Protein AF-A0A2E7I3Q0-F1 (afdb_monomer_lite)

pLDDT: mean 75.59, std 15.51, range [53.47, 98.25]

Foldseek 3Di:
DVVVVVVVVVVVVPDDDDPVPPPPVNVVVVVCCVVVVVVVVVVVCVVCVVVVVVVVPVVVDDPPPPPPDDPDDPDDDD

Radius of gyration: 31.89 Å; chains: 1; bounding box: 59×32×89 Å

Structure (mmCIF, N/CA/C/O backbone):
data_AF-A0A2E7I3Q0-F1
#
_entry.id   AF-A0A2E7I3Q0-F1
#
loop_
_atom_site.group_PDB
_atom_site.id
_atom_site.type_symbol
_atom_site.label_atom_id
_atom_site.label_alt_id
_atom_site.label_comp_id
_atom_site.label_asym_id
_atom_site.label_entity_id
_atom_site.label_seq_id
_atom_site.pdbx_PDB_ins_code
_atom_site.Cartn_x
_atom_site.Cartn_y
_atom_site.Cartn_z
_atom_site.occupancy
_atom_site.B_iso_or_equiv
_atom_site.auth_seq_id
_atom_site.auth_comp_id
_atom_site.auth_asym_id
_atom_site.auth_atom_id
_atom_site.pdbx_PDB_model_num
ATOM 1 N N . MET A 1 1 ? 26.113 13.052 -22.150 1.00 57.00 1 MET A N 1
ATOM 2 C CA . MET A 1 1 ? 24.704 12.732 -22.470 1.00 57.00 1 MET A CA 1
ATOM 3 C C . MET A 1 1 ? 24.487 11.778 -23.657 1.00 57.00 1 MET A C 1
ATOM 5 O O . MET A 1 1 ? 23.539 11.016 -23.556 1.00 57.00 1 MET A O 1
ATOM 9 N N . PRO A 1 2 ? 25.313 11.707 -24.729 1.00 61.59 2 PRO A N 1
ATOM 10 C CA . PRO A 1 2 ? 25.066 10.738 -25.816 1.00 61.59 2 PRO A CA 1
ATOM 11 C C . PRO A 1 2 ? 25.482 9.294 -25.470 1.00 61.59 2 PRO A C 1
ATOM 13 O O . PRO A 1 2 ? 24.823 8.347 -25.880 1.00 61.59 2 PRO A O 1
ATOM 16 N N . ALA A 1 3 ? 26.520 9.112 -24.645 1.00 60.78 3 ALA A N 1
ATOM 17 C CA . ALA A 1 3 ? 27.009 7.784 -24.255 1.00 60.78 3 ALA A CA 1
ATOM 18 C C . ALA A 1 3 ? 26.018 6.987 -23.382 1.00 60.78 3 ALA A C 1
ATOM 20 O O . ALA A 1 3 ? 25.953 5.768 -23.487 1.00 60.78 3 ALA A O 1
ATOM 21 N N . VAL A 1 4 ? 25.209 7.669 -22.560 1.00 65.75 4 VAL A N 1
ATOM 22 C CA . VAL A 1 4 ? 24.174 7.028 -21.723 1.00 65.75 4 VAL A CA 1
ATOM 23 C C . VAL A 1 4 ? 23.017 6.529 -22.587 1.00 65.75 4 VAL A C 1
ATOM 25 O O . VAL A 1 4 ? 22.505 5.439 -22.358 1.00 65.75 4 VAL A O 1
ATOM 28 N N . LEU A 1 5 ? 22.655 7.290 -23.626 1.00 60.34 5 LEU A N 1
ATOM 29 C CA . LEU A 1 5 ? 21.624 6.901 -24.588 1.00 60.34 5 LEU A CA 1
ATOM 30 C C . LEU A 1 5 ? 22.078 5.704 -25.432 1.00 60.34 5 LEU A C 1
ATOM 32 O O . LEU A 1 5 ? 21.323 4.753 -25.592 1.00 60.34 5 LEU A O 1
ATOM 36 N N . LEU A 1 6 ? 23.330 5.704 -25.899 1.00 63.41 6 LEU A N 1
ATOM 37 C CA . LEU A 1 6 ? 23.905 4.572 -26.635 1.00 63.41 6 LEU A CA 1
ATOM 38 C C . LEU A 1 6 ? 24.042 3.318 -25.758 1.00 63.41 6 LEU A C 1
ATOM 40 O O . LEU A 1 6 ? 23.745 2.217 -26.217 1.00 63.41 6 LEU A O 1
ATOM 44 N N . GLY A 1 7 ? 24.426 3.481 -24.488 1.00 66.38 7 GLY A N 1
ATOM 45 C CA . GLY A 1 7 ? 24.484 2.385 -23.518 1.00 66.38 7 GLY A CA 1
ATOM 46 C C . GLY A 1 7 ? 23.108 1.790 -23.206 1.00 66.38 7 GLY A C 1
ATOM 47 O O . GLY A 1 7 ? 22.968 0.570 -23.162 1.00 66.38 7 GLY A O 1
ATOM 48 N N . ALA A 1 8 ? 22.078 2.629 -23.063 1.00 62.56 8 ALA A N 1
ATOM 49 C CA . ALA A 1 8 ? 20.702 2.185 -22.834 1.00 62.56 8 ALA A CA 1
ATOM 50 C C . ALA A 1 8 ? 20.121 1.430 -24.044 1.00 62.56 8 ALA A C 1
ATOM 52 O O . ALA A 1 8 ? 19.472 0.399 -23.874 1.00 62.56 8 ALA A O 1
ATOM 53 N N . VAL A 1 9 ? 20.402 1.900 -25.265 1.00 65.75 9 VAL A N 1
ATOM 54 C CA . VAL A 1 9 ? 19.996 1.218 -26.506 1.00 65.75 9 VAL A CA 1
ATOM 55 C C . VAL A 1 9 ? 20.718 -0.124 -26.653 1.00 65.75 9 VAL A C 1
ATOM 57 O O . VAL A 1 9 ? 20.076 -1.123 -26.965 1.00 65.75 9 VAL A O 1
ATOM 60 N N . GLY A 1 10 ? 22.022 -0.180 -26.358 1.00 67.25 10 GLY A N 1
ATOM 61 C CA . GLY A 1 10 ? 22.785 -1.430 -26.362 1.00 67.25 10 GLY A CA 1
ATOM 62 C C . GLY A 1 10 ? 22.255 -2.447 -25.348 1.00 67.25 10 GLY A C 1
ATOM 63 O O . GLY A 1 10 ? 22.056 -3.605 -25.697 1.00 67.25 10 GLY A O 1
ATOM 64 N N . PHE A 1 11 ? 21.936 -2.015 -24.124 1.00 66.19 11 PHE A N 1
ATOM 65 C CA . PHE A 1 11 ? 21.369 -2.879 -23.079 1.00 66.19 11 PHE A CA 1
ATOM 66 C C . PHE A 1 11 ? 20.026 -3.507 -23.487 1.00 66.19 11 PHE A C 1
ATOM 68 O O . PHE A 1 11 ? 19.773 -4.673 -23.192 1.00 66.19 11 PHE A O 1
ATOM 75 N N . SER A 1 12 ? 19.198 -2.770 -24.233 1.00 62.31 12 SER A N 1
ATOM 76 C CA . SER A 1 12 ? 17.896 -3.255 -24.703 1.00 62.31 12 SER A CA 1
ATOM 77 C C . SER A 1 12 ? 17.993 -4.391 -25.731 1.00 62.31 12 SER A C 1
ATOM 79 O O . SER A 1 12 ? 17.037 -5.147 -25.877 1.00 62.31 12 SER A O 1
ATOM 81 N N . VAL A 1 13 ? 19.124 -4.527 -26.436 1.00 67.56 13 VAL A N 1
ATOM 82 C CA . VAL A 1 13 ? 19.349 -5.568 -27.459 1.00 67.56 13 VAL A CA 1
ATOM 83 C C . VAL A 1 13 ? 19.843 -6.887 -26.839 1.00 67.56 13 VAL A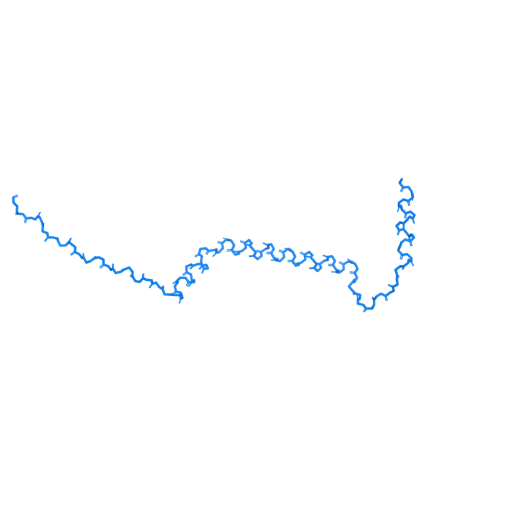 C 1
ATOM 85 O O . VAL A 1 13 ? 19.712 -7.940 -27.457 1.00 67.56 13 VAL A O 1
ATOM 88 N N . LEU A 1 14 ? 20.369 -6.860 -25.606 1.00 68.44 14 LEU A N 1
ATOM 89 C CA . LEU A 1 14 ? 20.874 -8.051 -24.903 1.00 68.44 14 LEU A CA 1
ATOM 90 C C . LEU A 1 14 ? 19.814 -8.778 -24.050 1.00 68.44 14 LEU A C 1
ATOM 92 O O . LEU A 1 14 ? 20.113 -9.822 -23.471 1.00 68.44 14 LEU A O 1
ATOM 96 N N . VAL A 1 15 ? 18.586 -8.258 -23.958 1.00 65.44 15 VAL A N 1
ATOM 97 C CA . VAL A 1 15 ? 17.497 -8.898 -23.204 1.00 65.44 15 VAL A CA 1
ATOM 98 C C . VAL A 1 15 ? 16.959 -10.104 -23.981 1.00 65.44 15 VAL A C 1
ATOM 100 O O . VAL A 1 15 ? 16.308 -9.969 -25.014 1.00 65.44 15 VAL A O 1
ATOM 103 N N . THR A 1 16 ? 17.227 -11.304 -23.471 1.00 63.62 16 THR A N 1
ATOM 104 C CA . THR A 1 16 ? 16.610 -12.553 -23.930 1.00 63.62 16 THR A CA 1
ATOM 105 C C . THR A 1 16 ? 15.117 -12.596 -23.570 1.00 63.62 16 THR A C 1
ATOM 107 O O . THR A 1 16 ? 14.717 -12.083 -22.523 1.00 63.62 16 THR A O 1
ATOM 110 N N . PRO A 1 17 ? 14.259 -13.218 -24.403 1.00 59.81 17 PRO A N 1
ATOM 111 C CA . PRO A 1 17 ? 12.822 -13.258 -24.150 1.00 59.81 17 PRO A CA 1
ATOM 112 C C . PRO A 1 17 ? 12.505 -14.182 -22.964 1.00 59.81 17 PRO A C 1
ATOM 114 O O . PRO A 1 17 ? 12.495 -15.406 -23.094 1.00 59.81 17 PRO A O 1
ATOM 117 N N . ALA A 1 18 ? 12.218 -13.603 -21.798 1.00 63.62 18 ALA A N 1
ATOM 118 C CA . ALA A 1 18 ? 11.636 -14.326 -20.674 1.00 63.62 18 ALA A CA 1
ATOM 119 C C . ALA A 1 18 ? 10.143 -14.588 -20.954 1.00 63.62 18 ALA A C 1
ATOM 121 O O . ALA A 1 18 ? 9.354 -13.659 -21.095 1.00 63.62 18 ALA A O 1
ATOM 122 N N . GLN A 1 19 ? 9.741 -15.860 -21.022 1.00 58.41 19 GLN A N 1
ATOM 123 C CA . GLN A 1 19 ? 8.364 -16.301 -21.323 1.00 58.41 19 GLN A CA 1
ATOM 124 C C . GLN A 1 19 ? 7.347 -16.047 -20.186 1.00 58.41 19 GLN A C 1
ATOM 126 O O . GLN A 1 19 ? 6.192 -16.447 -20.284 1.00 58.41 19 GLN A O 1
ATOM 131 N N . ALA A 1 20 ? 7.743 -15.355 -19.116 1.00 62.31 20 ALA A N 1
ATOM 132 C CA . ALA A 1 20 ? 6.836 -14.774 -18.130 1.00 62.31 20 ALA A CA 1
ATOM 133 C C . ALA A 1 20 ? 6.729 -13.271 -18.418 1.00 62.31 20 ALA A C 1
ATOM 135 O O . ALA A 1 20 ? 7.316 -12.435 -17.732 1.00 62.31 20 ALA A O 1
ATOM 136 N N . TYR A 1 21 ? 6.036 -12.957 -19.511 1.00 59.41 21 TYR A N 1
ATOM 137 C CA . TYR A 1 21 ? 5.862 -11.611 -20.045 1.00 59.41 21 TYR A CA 1
ATOM 138 C C . TYR A 1 21 ? 4.873 -10.822 -19.181 1.00 59.41 21 TYR A C 1
ATOM 140 O O . TYR A 1 21 ? 3.716 -10.602 -19.531 1.00 59.41 21 TYR A O 1
ATOM 148 N N . ILE A 1 22 ? 5.336 -10.403 -18.010 1.00 60.12 22 ILE A N 1
ATOM 149 C CA . ILE A 1 22 ? 4.861 -9.154 -17.437 1.00 60.12 22 ILE A CA 1
ATOM 150 C C . ILE A 1 22 ? 5.582 -8.078 -18.242 1.00 60.12 22 ILE A C 1
ATOM 152 O O . ILE A 1 22 ? 6.733 -7.747 -17.964 1.00 60.12 22 ILE A O 1
ATOM 156 N N . ASP A 1 23 ? 4.923 -7.612 -19.303 1.00 70.44 23 ASP A N 1
ATOM 157 C CA . ASP A 1 23 ? 5.368 -6.477 -20.109 1.00 70.44 23 ASP A CA 1
ATOM 158 C C . ASP A 1 23 ? 5.831 -5.360 -19.146 1.00 70.44 23 ASP A C 1
ATOM 160 O O . ASP A 1 23 ? 5.096 -5.082 -18.188 1.00 70.44 23 ASP A O 1
ATOM 164 N N . PRO A 1 24 ? 7.017 -4.734 -19.294 1.00 64.06 24 PRO A N 1
ATOM 165 C CA . PRO A 1 24 ? 7.507 -3.724 -18.348 1.00 64.06 24 PRO A CA 1
ATOM 166 C C . PRO A 1 24 ? 6.488 -2.609 -18.036 1.00 64.06 24 PRO A C 1
ATOM 168 O O . PRO A 1 24 ? 6.503 -2.059 -16.934 1.00 64.06 24 PRO A O 1
ATOM 171 N N . GLY A 1 25 ? 5.547 -2.329 -18.947 1.00 70.81 25 GLY A N 1
ATOM 172 C CA . GLY A 1 25 ? 4.393 -1.458 -18.685 1.00 70.81 25 GLY A CA 1
ATOM 173 C C . GLY A 1 25 ? 3.345 -2.049 -17.725 1.00 70.81 25 GLY A C 1
ATOM 174 O O . GLY A 1 25 ? 2.884 -1.364 -16.813 1.00 70.81 25 GLY A O 1
ATOM 175 N N . VAL A 1 26 ? 2.997 -3.329 -17.877 1.00 78.00 26 VAL A N 1
ATOM 176 C CA . VAL A 1 26 ? 2.013 -4.032 -17.031 1.00 78.00 26 VAL A CA 1
ATOM 177 C C . VAL A 1 26 ? 2.569 -4.281 -15.627 1.00 78.00 26 VAL A C 1
ATOM 179 O O . VAL A 1 26 ? 1.840 -4.141 -14.644 1.00 78.00 26 VAL A O 1
ATOM 182 N N . GLY A 1 27 ? 3.865 -4.578 -15.507 1.00 78.12 27 GLY A N 1
ATOM 183 C CA . GLY A 1 27 ? 4.516 -4.774 -14.207 1.00 78.12 27 GLY A CA 1
ATOM 184 C C . GLY A 1 27 ? 4.478 -3.524 -13.331 1.00 78.12 27 GLY A C 1
ATOM 185 O O . GLY A 1 27 ? 4.145 -3.606 -12.148 1.00 78.12 27 GLY A O 1
ATOM 186 N N . GLY A 1 28 ? 4.737 -2.355 -13.925 1.00 86.75 28 GLY A N 1
ATOM 187 C CA . GLY A 1 28 ? 4.641 -1.068 -13.233 1.00 86.75 28 GLY A CA 1
ATOM 188 C C . GLY A 1 28 ? 3.215 -0.744 -12.784 1.00 86.75 28 GLY A C 1
ATOM 189 O O . GLY A 1 28 ? 3.008 -0.387 -11.624 1.00 86.75 28 GLY A O 1
ATOM 190 N N . MET A 1 29 ? 2.226 -0.935 -13.664 1.00 88.94 29 MET A N 1
ATOM 191 C CA . MET A 1 29 ? 0.810 -0.716 -13.339 1.00 88.94 29 MET A CA 1
ATOM 192 C C . MET A 1 29 ? 0.324 -1.631 -12.213 1.00 88.94 29 MET A C 1
ATOM 194 O O . MET A 1 29 ? -0.396 -1.174 -11.326 1.00 88.94 29 MET A O 1
ATOM 198 N N . LEU A 1 30 ? 0.739 -2.901 -12.211 1.00 89.62 30 LEU A N 1
ATOM 199 C CA . LEU A 1 30 ? 0.364 -3.850 -11.165 1.00 89.62 30 LEU A CA 1
ATOM 200 C C . LEU A 1 30 ? 0.938 -3.437 -9.804 1.00 89.62 30 LEU A C 1
ATOM 202 O O . LEU A 1 30 ? 0.217 -3.447 -8.807 1.00 89.62 30 LEU A O 1
ATOM 206 N N . LEU A 1 31 ? 2.206 -3.014 -9.766 1.00 91.44 31 LEU A N 1
ATOM 207 C CA . LEU A 1 31 ? 2.832 -2.499 -8.546 1.00 91.44 31 LEU A CA 1
ATOM 208 C C . LEU A 1 31 ? 2.165 -1.206 -8.063 1.00 91.44 31 LEU A C 1
ATOM 210 O O . LEU A 1 31 ? 1.905 -1.065 -6.870 1.00 91.44 31 LEU A O 1
ATOM 214 N N . GLN A 1 32 ? 1.833 -0.283 -8.968 1.00 93.50 32 GLN A N 1
ATOM 215 C CA . GLN A 1 32 ? 1.095 0.938 -8.632 1.00 93.50 32 GLN A CA 1
ATOM 216 C C . GLN A 1 32 ? -0.301 0.643 -8.089 1.00 93.50 32 GLN A C 1
ATOM 218 O O . GLN A 1 32 ? -0.709 1.263 -7.109 1.00 93.50 32 GLN A O 1
ATOM 223 N N . LEU A 1 33 ? -1.016 -0.310 -8.684 1.00 95.62 33 LEU A N 1
ATOM 224 C CA . LEU A 1 33 ? -2.324 -0.739 -8.204 1.00 95.62 33 LEU A CA 1
ATOM 225 C C . LEU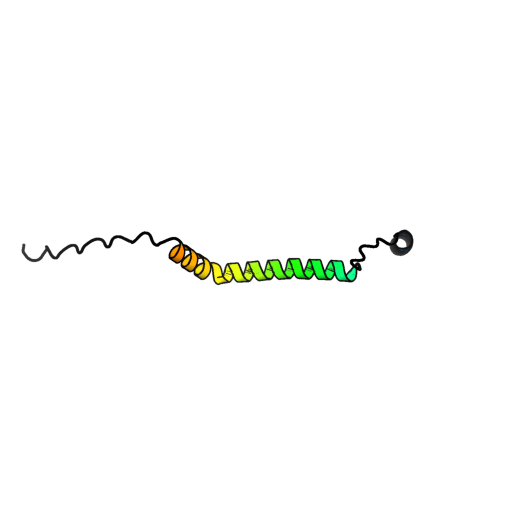 A 1 33 ? -2.217 -1.367 -6.811 1.00 95.62 33 LEU A C 1
ATOM 227 O O . LEU A 1 33 ? -3.037 -1.062 -5.947 1.00 95.62 33 LEU A O 1
ATOM 231 N N . LEU A 1 34 ? -1.192 -2.190 -6.568 1.00 96.81 34 LEU A N 1
ATOM 232 C CA . LEU A 1 34 ? -0.945 -2.783 -5.253 1.00 96.81 34 LEU A CA 1
ATOM 233 C C . LEU A 1 34 ? -0.661 -1.708 -4.201 1.00 96.81 34 LEU A C 1
ATOM 235 O O . LEU A 1 34 ? -1.283 -1.692 -3.142 1.00 96.81 34 LEU A O 1
ATOM 239 N N . LEU A 1 35 ? 0.268 -0.799 -4.501 1.00 97.56 35 LEU A N 1
ATOM 240 C CA . LEU A 1 35 ? 0.684 0.259 -3.582 1.00 97.56 35 LEU A CA 1
ATOM 241 C C . LEU A 1 35 ? -0.447 1.259 -3.331 1.00 97.56 35 LEU A C 1
ATOM 243 O O . LEU A 1 35 ? -0.718 1.606 -2.183 1.00 97.56 35 LEU A O 1
ATOM 247 N N . GLY A 1 36 ? -1.138 1.684 -4.389 1.00 97.81 36 GLY A N 1
ATOM 248 C CA . GLY A 1 36 ? -2.290 2.577 -4.306 1.00 97.81 36 GLY A CA 1
ATOM 249 C C . GLY A 1 36 ? -3.461 1.935 -3.566 1.00 97.81 36 GLY A C 1
ATOM 250 O O . GLY A 1 36 ? -4.056 2.566 -2.693 1.00 97.81 36 GLY A O 1
ATOM 251 N N . GLY A 1 37 ? -3.747 0.662 -3.845 1.00 97.69 37 GLY A N 1
ATOM 252 C CA . GLY A 1 37 ? -4.763 -0.116 -3.142 1.00 97.69 37 GLY A CA 1
ATOM 253 C C . GLY A 1 37 ? -4.448 -0.273 -1.655 1.00 97.69 37 GLY A C 1
ATOM 254 O O . GLY A 1 37 ? -5.317 -0.030 -0.819 1.00 97.69 37 GLY A O 1
ATOM 255 N N . LEU A 1 38 ? -3.199 -0.597 -1.306 1.00 98.25 38 LEU A N 1
ATOM 256 C CA . LEU A 1 38 ? -2.769 -0.742 0.086 1.00 98.25 38 LEU A CA 1
ATOM 257 C C . LEU A 1 38 ? -2.809 0.595 0.838 1.00 98.25 38 LEU A C 1
ATOM 259 O O . LEU A 1 38 ? -3.301 0.652 1.965 1.00 98.25 38 LEU A O 1
ATOM 263 N N . ALA A 1 39 ? -2.356 1.680 0.207 1.00 97.94 39 ALA A N 1
ATOM 264 C CA . ALA A 1 39 ? -2.447 3.024 0.770 1.00 97.94 39 ALA A CA 1
ATOM 265 C C . ALA A 1 39 ? -3.911 3.444 0.991 1.00 97.94 39 ALA A C 1
ATOM 267 O O . ALA A 1 39 ? -4.259 3.926 2.070 1.00 97.94 39 ALA A O 1
ATOM 268 N N . GLY A 1 40 ? -4.785 3.205 0.009 1.00 97.69 40 GLY A N 1
ATOM 269 C CA . GLY A 1 40 ? -6.220 3.470 0.120 1.00 97.69 40 GLY A CA 1
ATOM 270 C C . GLY A 1 40 ? -6.876 2.662 1.241 1.00 97.69 40 GLY A C 1
ATOM 271 O O . GLY A 1 40 ? -7.584 3.228 2.075 1.00 97.69 40 GLY A O 1
ATOM 272 N N . ALA A 1 41 ? -6.583 1.363 1.325 1.00 97.25 41 ALA A N 1
ATOM 273 C CA . ALA A 1 41 ? -7.076 0.494 2.390 1.00 97.25 41 ALA A CA 1
ATOM 274 C C . ALA A 1 41 ? -6.610 0.966 3.776 1.00 97.25 41 ALA A C 1
ATOM 276 O O . ALA A 1 41 ? -7.417 1.023 4.703 1.00 97.25 41 ALA A O 1
ATOM 277 N N . ALA A 1 42 ? -5.345 1.371 3.916 1.00 96.81 42 ALA A N 1
ATOM 278 C CA . ALA A 1 42 ? -4.814 1.911 5.166 1.00 96.81 42 ALA A CA 1
ATOM 279 C C . ALA A 1 42 ? -5.520 3.213 5.583 1.00 96.81 42 ALA A C 1
ATOM 281 O O . ALA A 1 42 ? -5.847 3.392 6.758 1.00 96.81 42 ALA A O 1
ATOM 282 N N . VAL A 1 43 ? -5.803 4.109 4.632 1.00 97.25 43 VAL A N 1
ATOM 283 C CA . VAL A 1 43 ? -6.548 5.351 4.892 1.00 97.25 43 VAL A CA 1
ATOM 284 C C . VAL A 1 43 ? -7.982 5.052 5.324 1.00 97.25 43 VAL A C 1
ATOM 286 O O . VAL A 1 43 ? -8.438 5.599 6.329 1.00 97.25 43 VAL A O 1
ATOM 289 N N . ILE A 1 44 ? -8.680 4.159 4.620 1.00 96.62 44 ILE A N 1
ATOM 290 C CA . ILE A 1 44 ? -10.035 3.734 4.992 1.00 96.62 44 ILE A CA 1
ATOM 291 C C . ILE A 1 44 ? -10.010 3.124 6.397 1.00 96.62 44 ILE A C 1
ATOM 293 O O . ILE A 1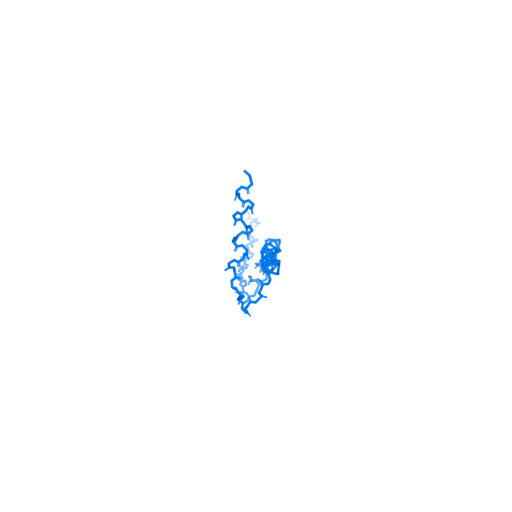 44 ? -10.765 3.554 7.265 1.00 96.62 44 ILE A O 1
ATOM 297 N N . LEU A 1 45 ? -9.094 2.197 6.677 1.00 95.94 45 LEU A N 1
ATOM 298 C CA . LEU A 1 45 ? -8.973 1.588 8.001 1.00 95.94 45 LEU A CA 1
ATOM 299 C C . LEU A 1 45 ? -8.740 2.638 9.095 1.00 95.94 45 LEU A C 1
ATOM 301 O O . LEU A 1 45 ? -9.363 2.572 10.154 1.00 95.94 45 LEU A O 1
ATOM 305 N N . ARG A 1 46 ? -7.900 3.643 8.826 1.00 94.25 46 ARG A N 1
ATOM 306 C CA . ARG A 1 46 ? -7.643 4.748 9.755 1.00 94.25 46 ARG A CA 1
ATOM 307 C C . ARG A 1 46 ? -8.893 5.592 10.014 1.00 94.25 46 ARG A C 1
ATOM 309 O O . ARG A 1 46 ? -9.160 5.917 11.167 1.00 94.25 46 ARG A O 1
ATOM 316 N N . ILE A 1 47 ? -9.664 5.928 8.977 1.00 96.12 47 ILE A N 1
ATOM 317 C CA . ILE A 1 47 ? -10.915 6.698 9.112 1.00 96.12 47 ILE A CA 1
ATOM 318 C C . ILE A 1 47 ? -11.952 5.906 9.921 1.00 96.12 47 ILE A C 1
ATOM 320 O O . ILE A 1 47 ? -12.647 6.463 10.770 1.00 96.12 47 ILE A O 1
ATOM 324 N N . TYR A 1 48 ? -12.044 4.597 9.688 1.00 94.62 48 TYR A N 1
ATOM 325 C CA . TYR A 1 48 ? -13.037 3.729 10.320 1.00 94.62 48 TYR A CA 1
ATOM 326 C C . TYR A 1 48 ? -12.550 3.064 11.616 1.00 94.62 48 TYR A C 1
ATOM 328 O O . TYR A 1 48 ? -13.287 2.265 12.195 1.00 94.62 48 TYR A O 1
ATOM 336 N N . TRP A 1 49 ? -11.368 3.425 12.125 1.00 93.25 49 TRP A N 1
ATOM 337 C CA . TRP A 1 49 ? -10.733 2.774 13.275 1.00 93.25 49 TRP A CA 1
ATOM 338 C C . TRP A 1 49 ? -11.646 2.684 14.503 1.00 93.25 49 TRP A C 1
ATOM 340 O O . TRP A 1 49 ? -11.731 1.637 15.142 1.00 93.25 49 TRP A O 1
ATOM 350 N N . GLN A 1 50 ? -12.401 3.746 14.802 1.00 91.06 50 GLN A N 1
ATOM 351 C CA . GLN A 1 50 ? -13.343 3.757 15.928 1.00 91.06 50 GLN A CA 1
ATOM 352 C C . GLN A 1 50 ? -14.518 2.792 15.737 1.00 91.06 50 GLN A C 1
ATOM 354 O O . GLN A 1 50 ? -14.932 2.135 16.684 1.00 91.06 50 GLN A O 1
ATOM 359 N N . ARG A 1 51 ? -15.046 2.664 14.515 1.00 90.31 51 ARG A N 1
ATOM 360 C CA . ARG A 1 51 ? -16.144 1.728 14.220 1.00 90.31 51 ARG A CA 1
ATOM 361 C C . ARG A 1 51 ? -15.664 0.283 14.245 1.00 90.31 51 ARG A C 1
ATOM 363 O O . ARG A 1 51 ? -16.361 -0.577 14.774 1.00 90.31 51 ARG A O 1
ATOM 370 N N . VAL A 1 52 ? -14.475 0.030 13.697 1.00 90.75 52 VAL A N 1
ATOM 371 C CA . VAL A 1 52 ? -13.842 -1.295 13.713 1.00 90.75 52 VAL A CA 1
ATOM 372 C C . VAL A 1 52 ? -13.569 -1.728 15.150 1.00 90.75 52 VAL A C 1
ATOM 374 O O . VAL A 1 52 ? -13.952 -2.830 15.532 1.00 90.75 52 VAL A O 1
ATOM 377 N N . THR A 1 53 ? -12.984 -0.852 15.970 1.00 89.31 53 THR A N 1
ATOM 378 C CA . THR A 1 53 ? -12.702 -1.158 17.378 1.00 89.31 53 THR A CA 1
ATOM 379 C C . THR A 1 53 ? -13.976 -1.281 18.215 1.00 89.31 53 THR A C 1
ATOM 381 O O . THR A 1 53 ? -14.079 -2.247 18.961 1.00 89.31 53 THR A O 1
ATOM 384 N N . ASP A 1 54 ? -14.986 -0.412 18.065 1.00 88.69 54 ASP A N 1
ATOM 385 C CA . ASP A 1 54 ? -16.272 -0.569 18.776 1.00 88.69 54 ASP A CA 1
ATOM 386 C C . ASP A 1 54 ? -16.972 -1.881 18.392 1.00 88.69 54 ASP A C 1
ATOM 388 O O . ASP A 1 54 ? -17.442 -2.611 19.261 1.00 88.69 54 ASP A O 1
ATOM 392 N N . THR A 1 55 ? -16.975 -2.244 17.106 1.00 89.38 55 THR A N 1
ATOM 393 C CA . THR A 1 55 ? -17.528 -3.531 16.649 1.00 89.38 55 THR A CA 1
ATOM 394 C C . THR A 1 55 ? -16.742 -4.702 17.233 1.00 89.38 55 THR A C 1
ATOM 396 O O . THR A 1 55 ? -17.346 -5.649 17.728 1.00 89.38 55 THR A O 1
ATOM 399 N N . TYR A 1 56 ? -15.410 -4.620 17.245 1.00 90.69 56 TYR A N 1
ATOM 400 C CA . TYR A 1 56 ? -14.542 -5.639 17.830 1.00 90.69 56 TYR A CA 1
ATOM 401 C C . TYR A 1 56 ? -14.776 -5.802 19.339 1.00 90.69 56 TYR A C 1
ATOM 403 O O . TYR A 1 56 ? -14.951 -6.924 19.809 1.00 90.69 56 TYR A O 1
ATOM 411 N N . TYR A 1 57 ? -14.859 -4.708 20.101 1.00 88.31 57 TYR A N 1
ATOM 412 C CA . TYR A 1 57 ? -15.138 -4.750 21.541 1.00 88.31 57 TYR A CA 1
ATOM 413 C C . TYR A 1 57 ? -16.562 -5.218 21.854 1.00 88.31 57 TYR A C 1
ATOM 415 O O . TYR A 1 57 ? -16.782 -5.883 22.865 1.00 88.31 57 TYR A O 1
ATOM 423 N N . ARG A 1 58 ? -17.538 -4.921 20.988 1.00 83.00 58 ARG A N 1
ATOM 424 C CA . ARG A 1 58 ? -18.893 -5.478 21.101 1.00 83.00 58 ARG A CA 1
ATOM 425 C C . ARG A 1 58 ? -18.905 -6.985 20.860 1.00 83.00 58 ARG A C 1
ATOM 427 O O . ARG A 1 58 ? -19.570 -7.691 21.611 1.00 83.00 58 ARG A O 1
ATOM 434 N N . LEU A 1 59 ? -18.171 -7.467 19.854 1.00 83.81 59 LEU A N 1
ATOM 435 C CA . LEU A 1 59 ? -18.089 -8.896 19.527 1.00 83.81 59 LEU A CA 1
ATOM 436 C C . LEU A 1 59 ? -17.298 -9.693 20.570 1.00 83.81 59 LEU A C 1
ATOM 438 O O . LEU A 1 59 ? -17.648 -10.828 20.868 1.00 83.81 59 LEU A O 1
ATOM 442 N N . THR A 1 60 ? -16.250 -9.091 21.135 1.00 84.94 60 THR A N 1
ATOM 443 C CA . THR A 1 60 ? -15.357 -9.738 22.115 1.00 84.94 60 THR A CA 1
ATOM 444 C C . THR A 1 60 ? -15.903 -9.646 23.550 1.00 84.94 60 THR A C 1
ATOM 446 O O . THR A 1 60 ? -15.291 -10.150 24.485 1.00 84.94 60 THR A O 1
ATOM 449 N N . GLY A 1 61 ? -17.092 -9.062 23.727 1.00 65.56 61 GLY A N 1
ATOM 450 C CA . GLY A 1 61 ? -17.779 -8.962 25.008 1.00 65.56 61 GLY A CA 1
ATOM 451 C C . GLY A 1 61 ? -17.364 -7.717 25.784 1.00 65.56 61 GLY A C 1
ATOM 452 O O . GLY A 1 61 ? -16.203 -7.521 26.142 1.00 65.56 61 GLY A O 1
ATOM 453 N N . ARG A 1 62 ? -18.347 -6.863 26.088 1.00 62.75 62 ARG A N 1
ATOM 454 C CA . ARG A 1 62 ? -18.169 -5.816 27.095 1.00 62.75 62 ARG A CA 1
ATOM 455 C C . ARG A 1 62 ? -17.837 -6.500 28.428 1.00 62.75 62 ARG A C 1
ATOM 457 O O . ARG A 1 62 ? -18.634 -7.338 28.846 1.00 62.75 62 ARG A O 1
ATOM 464 N N . PRO A 1 63 ? -16.777 -6.109 29.156 1.00 62.12 63 PRO A N 1
ATOM 465 C CA . PRO A 1 63 ? -16.842 -6.210 30.600 1.00 62.12 63 PRO A CA 1
ATOM 466 C C . PRO A 1 63 ? -18.000 -5.304 31.012 1.00 62.12 63 PRO A C 1
ATOM 468 O O . PRO A 1 63 ? -17.944 -4.078 30.870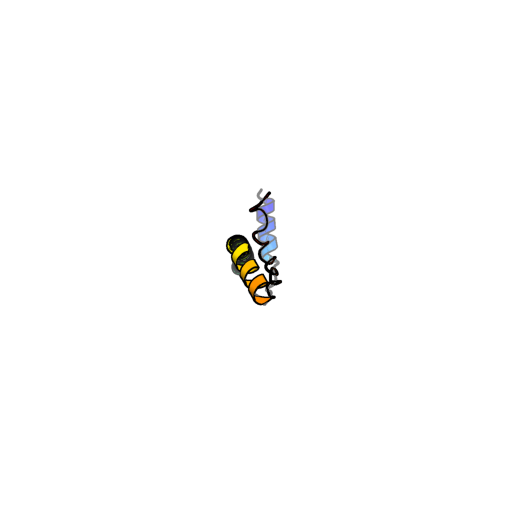 1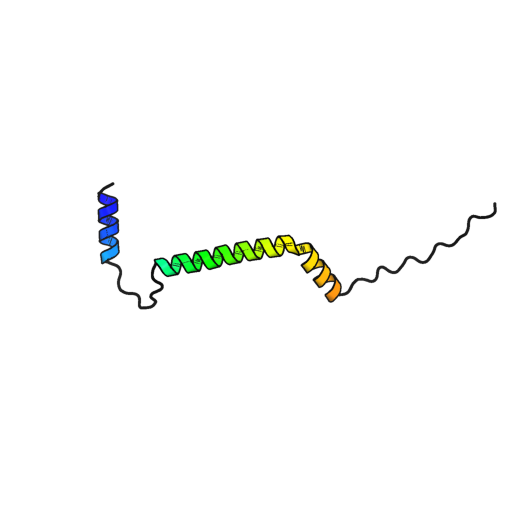.00 62.12 63 PRO A O 1
ATOM 471 N N . GLU A 1 64 ? -19.105 -5.940 31.383 1.00 60.16 64 GLU A N 1
ATOM 472 C CA . GLU A 1 64 ? -20.226 -5.333 32.073 1.00 60.16 64 GLU A CA 1
ATOM 473 C C . GLU A 1 64 ? -19.650 -4.382 33.122 1.00 60.16 64 GLU A C 1
ATOM 475 O O . GLU A 1 64 ? -18.984 -4.801 34.069 1.00 60.16 64 GLU A O 1
ATOM 480 N N . LYS A 1 65 ? -19.816 -3.071 32.913 1.00 54.47 65 LYS A N 1
ATOM 481 C CA . LYS A 1 65 ? -19.576 -2.120 33.988 1.00 54.47 65 LYS A CA 1
ATOM 482 C C . LYS A 1 65 ? -20.679 -2.395 34.991 1.00 54.47 65 LYS A C 1
ATOM 484 O O . LYS A 1 65 ? -21.783 -1.875 34.838 1.00 54.47 65 LYS A O 1
ATOM 489 N N . VAL A 1 66 ? -20.361 -3.269 35.946 1.00 59.88 66 VAL A N 1
ATOM 490 C CA . VAL A 1 66 ? -21.139 -3.537 37.148 1.00 59.88 66 VAL A CA 1
ATOM 491 C C . VAL A 1 66 ? -21.582 -2.181 37.656 1.00 59.88 66 VAL A C 1
ATOM 493 O O . VAL A 1 66 ? -20.768 -1.330 38.026 1.00 59.88 66 VAL A O 1
ATOM 496 N N . SER A 1 67 ? -22.878 -1.945 37.511 1.00 54.22 67 SER A N 1
ATOM 497 C CA . SER A 1 67 ? -23.520 -0.712 37.913 1.00 54.22 67 SER A CA 1
ATOM 498 C C . SER A 1 67 ? -23.268 -0.594 39.405 1.00 54.22 67 SER A C 1
ATOM 500 O O . SER A 1 67 ? -23.744 -1.428 40.173 1.00 54.22 67 SER A O 1
ATOM 502 N N . LYS A 1 68 ? -22.447 0.381 39.809 1.00 56.41 68 LYS A N 1
ATOM 503 C CA . LYS A 1 68 ? -22.278 0.708 41.222 1.00 56.41 68 LYS A CA 1
ATOM 504 C C . LYS A 1 68 ? -23.693 0.978 41.757 1.00 56.41 68 LYS A C 1
ATOM 506 O O . LYS A 1 68 ? -24.368 1.840 41.188 1.00 56.41 68 LYS A O 1
ATOM 511 N N . PRO A 1 69 ? -24.183 0.186 42.728 1.00 53.47 69 PRO A N 1
ATOM 512 C CA . PRO A 1 69 ? -25.554 0.294 43.187 1.00 53.47 69 PRO A CA 1
ATOM 513 C C . PRO A 1 69 ? -25.756 1.681 43.780 1.00 53.47 69 PRO A C 1
ATOM 515 O O . PRO A 1 69 ? -24.827 2.265 44.338 1.00 53.47 69 PRO A O 1
ATOM 518 N N . ALA A 1 70 ? -26.971 2.184 43.602 1.00 65.25 70 ALA A N 1
ATOM 519 C CA . ALA A 1 70 ? -27.467 3.410 44.190 1.00 65.25 70 ALA A CA 1
ATOM 520 C C . ALA A 1 70 ? -27.014 3.535 45.654 1.00 65.25 70 ALA A C 1
ATOM 522 O O . ALA A 1 70 ? -27.477 2.811 46.532 1.00 65.25 70 ALA A O 1
ATOM 523 N N . GLU A 1 71 ? -26.095 4.462 45.893 1.00 60.50 71 GLU A N 1
ATOM 524 C CA . GLU A 1 71 ? -25.898 5.094 47.191 1.00 60.50 71 GLU A CA 1
ATOM 525 C C . GLU A 1 71 ? -27.017 6.146 47.256 1.00 60.50 71 GLU A C 1
ATOM 527 O O . GLU A 1 71 ? -26.897 7.222 46.686 1.00 60.50 71 GLU A O 1
ATOM 532 N N . SER A 1 72 ? -28.259 5.709 47.503 1.00 60.44 72 SER A N 1
ATOM 533 C CA . SER A 1 72 ? -28.849 5.598 48.839 1.00 60.44 72 SER A CA 1
ATOM 534 C C . SER A 1 72 ? -28.686 6.917 49.575 1.00 60.44 72 SER A C 1
ATOM 536 O O . SER A 1 72 ? -27.847 7.010 50.464 1.00 60.44 72 SER A O 1
ATOM 538 N N . ASP A 1 73 ? -29.528 7.890 49.231 1.00 62.19 73 ASP A N 1
ATOM 539 C CA . ASP A 1 73 ? -30.483 8.488 50.171 1.00 62.19 73 ASP A CA 1
ATOM 540 C C . ASP A 1 73 ? -30.210 8.121 51.639 1.00 62.19 73 ASP A C 1
ATOM 542 O O . ASP A 1 73 ? -30.845 7.222 52.192 1.00 62.19 73 ASP A O 1
ATOM 546 N N . LYS A 1 74 ? -29.213 8.766 52.245 1.00 63.88 74 LYS A N 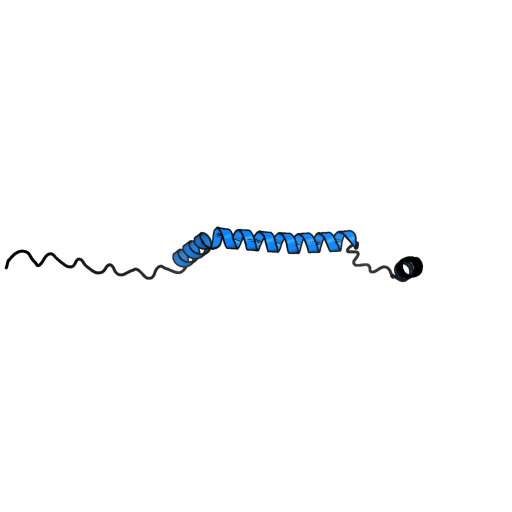1
ATOM 547 C CA . LYS A 1 74 ? -29.004 8.867 53.693 1.00 63.88 74 LYS A CA 1
ATOM 548 C C . LYS A 1 74 ? -28.195 10.129 53.967 1.00 63.88 74 LYS A C 1
ATOM 550 O O . LYS A 1 74 ? -27.013 10.042 54.237 1.00 63.88 74 LYS A O 1
ATOM 555 N N . GLU A 1 75 ? -28.836 11.282 53.834 1.00 61.09 75 GLU A N 1
ATOM 556 C CA . GLU A 1 75 ? -28.489 12.479 54.616 1.00 61.09 75 GLU A CA 1
ATOM 557 C C . GLU A 1 75 ? -29.656 13.479 54.512 1.00 61.09 75 GLU A C 1
ATOM 559 O O . GLU A 1 75 ? -29.540 14.607 54.044 1.00 61.09 75 GLU A O 1
ATOM 564 N N . ALA A 1 76 ? -30.848 12.999 54.855 1.00 63.56 76 ALA A N 1
ATOM 565 C CA . ALA A 1 76 ? -31.878 13.851 55.418 1.00 63.56 76 ALA A CA 1
ATOM 566 C C . ALA A 1 76 ? -31.958 13.429 56.887 1.00 63.56 76 ALA A C 1
ATOM 568 O O . ALA A 1 76 ? -32.153 12.238 57.132 1.00 63.56 76 ALA A O 1
ATOM 569 N N . ASP A 1 77 ? -31.811 14.401 57.790 1.00 63.47 77 ASP A N 1
ATOM 570 C CA . ASP A 1 77 ? -31.956 14.320 59.256 1.00 63.47 77 ASP A CA 1
ATOM 571 C C . ASP A 1 77 ? -30.642 14.192 60.072 1.00 63.47 77 ASP A C 1
ATOM 573 O O . ASP A 1 77 ? -30.280 13.106 60.520 1.00 63.47 77 ASP A O 1
ATOM 577 N N . ASP A 1 78 ? -29.951 15.331 60.258 1.00 54.97 78 ASP A N 1
ATOM 578 C CA . ASP A 1 78 ? -29.356 15.791 61.538 1.00 54.97 78 ASP A CA 1
ATOM 579 C C . ASP A 1 78 ? -29.378 17.336 61.590 1.00 54.97 78 ASP A C 1
ATOM 581 O O . ASP A 1 78 ? -29.092 17.968 60.540 1.00 54.97 78 ASP A O 1
#

Sequence (78 aa):
MPAVLLGAVGFSVLVTPAQAYIDPGVGGMLLQLLLGGLAGAAVILRIYWQRVTDTYYRLTGRPEKVSKPAESDKEADD

Secondary structure (DSSP, 8-state):
-HHHHHHHHHHHHS----SS---HHHHHHHHHHHHHHHHHHHHHHHHTHHHHHHHHHHHT---------------S--